Protein AF-A0A968JCL6-F1 (afdb_monomer_lite)

Foldseek 3Di:
DVFWDWPPVPDLPPTWIWGQDDPQPPPPVPDDPVVNVVRVDIDTDPPDPVSVVVSVVD

Sequence (58 aa):
MKRIKVTKGGDLVNGKLLVERINDNHRLIRKSRVRKLKARRKTTLGKSGISKRLKAVM

Structure (mmCIF, N/CA/C/O backbone):
data_AF-A0A968JCL6-F1
#
_entry.id   AF-A0A968JCL6-F1
#
loop_
_atom_site.group_PDB
_atom_site.id
_atom_site.type_symbol
_atom_site.label_atom_id
_atom_site.label_alt_id
_atom_site.label_comp_id
_atom_site.label_asym_id
_atom_site.label_entity_id
_atom_site.label_seq_id
_atom_site.pdbx_PDB_ins_code
_atom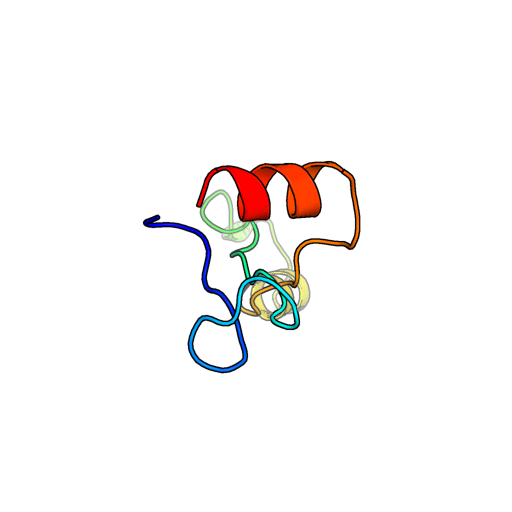_site.Cartn_x
_atom_site.Cartn_y
_atom_site.Cartn_z
_atom_site.occupancy
_atom_site.B_iso_or_equiv
_atom_site.auth_seq_id
_atom_site.auth_comp_id
_atom_site.auth_asym_id
_atom_site.auth_atom_id
_atom_site.pdbx_PDB_model_num
ATOM 1 N N . MET A 1 1 ? -11.715 -6.543 -0.562 1.00 66.12 1 MET A N 1
ATOM 2 C CA . MET A 1 1 ? -10.416 -5.896 -0.247 1.00 66.12 1 MET A CA 1
ATOM 3 C C . MET A 1 1 ? -9.203 -6.553 -0.940 1.00 66.12 1 MET A C 1
ATOM 5 O O . MET A 1 1 ? -8.223 -6.887 -0.291 1.00 66.12 1 MET A O 1
ATOM 9 N N . LYS A 1 2 ? -9.187 -6.737 -2.268 1.00 79.00 2 LYS A N 1
ATOM 10 C CA . LYS A 1 2 ? -8.118 -7.541 -2.913 1.00 79.00 2 LYS A CA 1
ATOM 11 C C . LYS A 1 2 ? -6.757 -6.827 -3.068 1.00 79.00 2 LYS A C 1
ATOM 13 O O . LYS A 1 2 ? -5.774 -7.478 -3.390 1.00 79.00 2 LYS A O 1
ATOM 18 N N . ARG A 1 3 ? -6.690 -5.501 -2.871 1.00 85.31 3 ARG A N 1
ATOM 19 C CA . ARG A 1 3 ? -5.514 -4.665 -3.218 1.00 85.31 3 ARG A CA 1
ATOM 20 C C . ARG A 1 3 ? -4.865 -3.911 -2.049 1.00 85.31 3 ARG A C 1
ATOM 22 O O . ARG A 1 3 ? -3.825 -3.288 -2.240 1.00 85.31 3 ARG A O 1
ATOM 29 N N . ILE A 1 4 ? -5.472 -3.931 -0.862 1.00 88.88 4 ILE A N 1
ATOM 30 C CA . ILE A 1 4 ? -5.021 -3.163 0.307 1.00 88.88 4 ILE A CA 1
ATOM 31 C C . ILE A 1 4 ? -4.809 -4.137 1.458 1.00 88.88 4 ILE A C 1
ATOM 33 O O . ILE A 1 4 ? -5.691 -4.940 1.747 1.00 88.88 4 ILE A O 1
ATOM 37 N N . LYS A 1 5 ? -3.651 -4.058 2.119 1.00 90.06 5 LYS A N 1
ATOM 38 C CA . LYS A 1 5 ? -3.361 -4.819 3.341 1.00 90.06 5 LYS A CA 1
ATOM 39 C C . LYS A 1 5 ? -3.228 -3.867 4.521 1.00 90.06 5 LYS A C 1
ATOM 41 O O . LYS A 1 5 ? -2.481 -2.900 4.439 1.00 90.06 5 LYS A O 1
ATOM 46 N N . VAL A 1 6 ? -3.895 -4.159 5.628 1.00 91.44 6 VAL A N 1
ATOM 47 C CA . VAL A 1 6 ? -3.748 -3.397 6.874 1.00 91.44 6 VAL A CA 1
ATOM 48 C C . VAL 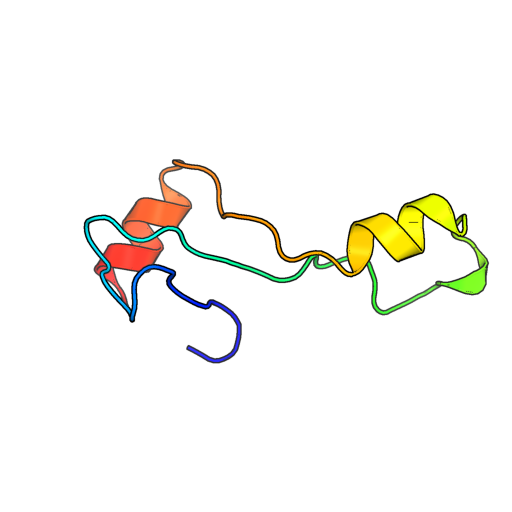A 1 6 ? -2.603 -4.006 7.690 1.00 91.44 6 VAL A C 1
ATOM 50 O O . VAL A 1 6 ? -2.466 -5.227 7.772 1.00 91.44 6 VAL A O 1
ATOM 53 N N . THR A 1 7 ? -1.722 -3.176 8.244 1.00 89.75 7 THR A N 1
ATOM 54 C CA . THR A 1 7 ? -0.668 -3.643 9.165 1.00 89.75 7 THR A CA 1
ATOM 55 C C . THR A 1 7 ? -1.236 -3.940 10.556 1.00 89.75 7 THR A C 1
ATOM 57 O O . THR A 1 7 ? -2.405 -3.682 10.805 1.00 89.75 7 THR A O 1
ATOM 60 N N . LYS A 1 8 ? -0.399 -4.410 11.495 1.00 89.69 8 LYS A N 1
ATOM 61 C CA . LYS A 1 8 ? -0.811 -4.684 12.888 1.00 89.69 8 LYS A CA 1
ATOM 62 C C . LYS A 1 8 ? -2.016 -5.638 12.978 1.00 89.69 8 LYS A C 1
ATOM 64 O O . LYS A 1 8 ? -2.972 -5.376 13.690 1.00 89.69 8 LYS A O 1
ATOM 69 N N . GLY A 1 9 ? -1.993 -6.710 12.187 1.00 85.88 9 GLY A N 1
ATOM 70 C CA . GLY A 1 9 ? -3.014 -7.760 12.260 1.00 85.88 9 GLY A CA 1
ATOM 71 C C . GLY A 1 9 ? -4.407 -7.384 11.749 1.00 85.88 9 GLY A C 1
ATOM 72 O O . GLY A 1 9 ? -5.314 -8.184 11.911 1.00 85.88 9 GLY A O 1
ATOM 73 N N . GLY A 1 10 ? -4.594 -6.219 11.117 1.00 85.06 10 GLY A N 1
ATO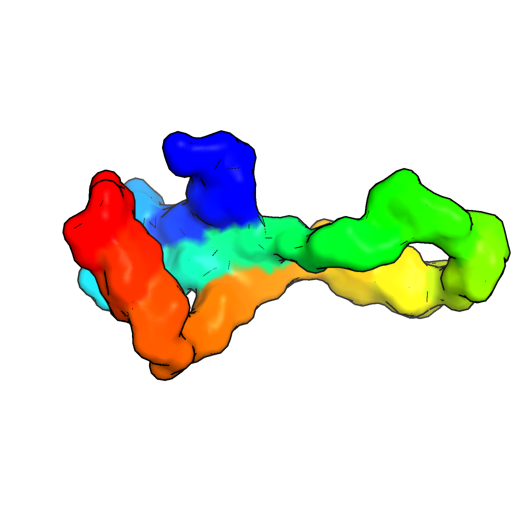M 74 C CA . GLY A 1 10 ? -5.916 -5.800 10.634 1.00 85.06 10 GLY A CA 1
ATOM 75 C C . GLY A 1 10 ? -6.496 -4.579 11.342 1.00 85.06 10 GLY A C 1
ATOM 76 O O . GLY A 1 10 ? -7.535 -4.097 10.913 1.00 85.06 10 GLY A O 1
ATOM 77 N N . ASP A 1 11 ? -5.827 -4.049 12.372 1.00 87.62 11 ASP A N 1
ATOM 78 C CA . ASP A 1 11 ? -6.307 -2.886 13.127 1.00 87.62 11 ASP A CA 1
ATOM 79 C C . ASP A 1 11 ? -6.499 -1.660 12.211 1.00 87.62 11 ASP A C 1
ATOM 81 O O . ASP A 1 11 ? -5.536 -1.046 11.744 1.00 87.62 11 ASP A O 1
ATOM 85 N N . LEU A 1 12 ? -7.753 -1.284 11.951 1.00 83.81 12 LEU A N 1
ATOM 86 C CA . LEU A 1 12 ? -8.098 -0.140 11.107 1.00 83.81 12 LEU A CA 1
ATOM 87 C C . LEU A 1 12 ? -7.854 1.201 11.801 1.00 83.81 12 LEU A C 1
ATOM 89 O O . LEU A 1 12 ? -7.630 2.198 11.115 1.00 83.81 12 LEU A O 1
ATOM 93 N N . VAL A 1 13 ? -7.815 1.254 13.131 1.00 83.62 13 VAL A N 1
ATOM 94 C CA . VAL A 1 13 ? -7.585 2.491 13.883 1.00 83.62 13 VAL A CA 1
ATOM 95 C C . VAL A 1 13 ? -6.099 2.835 13.825 1.00 83.62 13 VAL A C 1
ATOM 97 O O . VAL A 1 13 ? -5.712 3.843 13.220 1.00 83.62 13 VAL A O 1
ATOM 100 N N . ASN A 1 14 ? -5.237 1.941 14.319 1.00 84.06 14 ASN A N 1
ATOM 101 C CA . ASN A 1 14 ? -3.799 2.212 14.445 1.00 84.06 14 ASN A CA 1
ATOM 102 C C . ASN A 1 14 ? -2.940 1.608 13.326 1.00 84.06 14 ASN A C 1
ATOM 104 O O . ASN A 1 14 ? -1.745 1.918 13.221 1.00 84.06 14 ASN A O 1
ATOM 108 N N . GLY A 1 15 ? -3.500 0.733 12.492 1.00 88.50 15 GLY A N 1
ATOM 109 C CA . GLY A 1 15 ? -2.796 0.117 11.374 1.00 88.50 15 GLY A CA 1
ATOM 110 C C . GLY A 1 15 ? -2.652 1.058 10.181 1.00 88.50 15 GLY A C 1
ATOM 111 O O . GLY A 1 15 ? -3.485 1.925 9.902 1.00 88.50 15 GLY A O 1
ATOM 112 N N . LYS A 1 16 ? -1.547 0.898 9.455 1.00 90.31 16 LYS A N 1
ATOM 113 C CA . LYS A 1 16 ? -1.279 1.573 8.186 1.00 90.31 16 LYS A CA 1
ATOM 114 C C . LYS A 1 16 ? -1.848 0.729 7.048 1.00 90.31 16 LYS A C 1
ATOM 116 O O . LYS A 1 16 ? -1.811 -0.498 7.099 1.00 90.31 16 LYS A O 1
ATOM 121 N N . LEU A 1 17 ? -2.326 1.391 6.001 1.00 91.06 17 LEU A N 1
ATOM 122 C CA . LEU A 1 17 ? -2.762 0.731 4.774 1.00 91.06 17 LEU A CA 1
ATOM 123 C C . LEU A 1 17 ? -1.557 0.556 3.849 1.00 91.06 17 LEU A C 1
ATOM 125 O O . LEU A 1 17 ? -0.909 1.538 3.501 1.00 91.06 17 LEU A O 1
ATOM 129 N N . L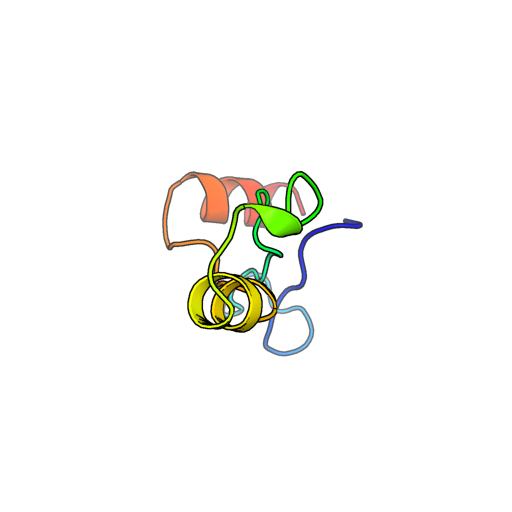EU A 1 18 ? -1.244 -0.672 3.456 1.00 91.25 18 LEU A N 1
ATOM 130 C CA . LEU A 1 18 ? -0.198 -1.012 2.497 1.00 91.25 18 LEU A CA 1
ATOM 131 C C . LEU A 1 18 ? -0.810 -1.311 1.134 1.00 91.25 18 LEU A C 1
ATOM 133 O O . LEU A 1 18 ? -1.740 -2.112 1.026 1.00 91.25 18 LEU A O 1
ATOM 137 N N . VAL A 1 19 ? -0.228 -0.714 0.098 1.00 90.94 19 VAL A N 1
ATOM 138 C CA . VAL A 1 19 ? -0.619 -0.897 -1.301 1.00 90.94 19 VAL A CA 1
ATOM 139 C C . VAL A 1 19 ? 0.592 -1.174 -2.181 1.00 90.94 19 VAL A C 1
ATOM 141 O O . VAL A 1 19 ? 1.723 -0.799 -1.859 1.00 90.94 19 VAL A O 1
ATOM 144 N N . GLU A 1 20 ? 0.351 -1.847 -3.298 1.00 88.94 20 GLU A N 1
ATOM 145 C CA . GLU A 1 20 ? 1.346 -2.040 -4.351 1.00 88.94 20 GLU A CA 1
ATOM 146 C C . GLU A 1 20 ? 1.471 -0.785 -5.219 1.00 88.94 20 GLU A C 1
ATOM 148 O O . GLU A 1 20 ? 0.529 0.001 -5.351 1.00 88.94 20 GLU A O 1
ATOM 153 N N . ARG A 1 21 ? 2.651 -0.573 -5.809 1.00 85.75 21 ARG A N 1
ATOM 154 C CA . ARG A 1 21 ? 2.878 0.565 -6.702 1.00 85.75 21 ARG A CA 1
ATOM 155 C C . ARG A 1 21 ? 2.281 0.274 -8.079 1.00 85.75 21 ARG A C 1
ATOM 157 O O . ARG A 1 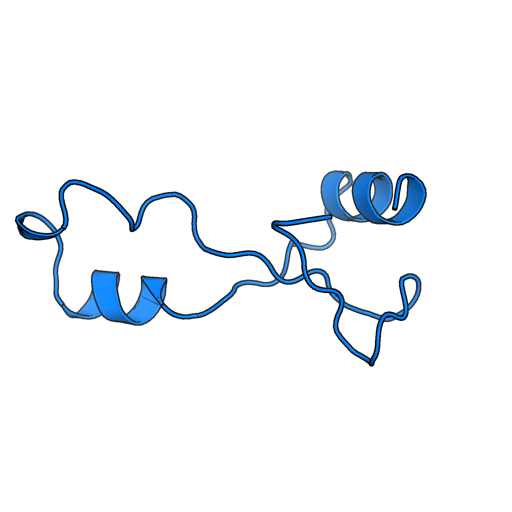21 ? 2.532 -0.768 -8.670 1.00 85.75 21 ARG A O 1
ATOM 164 N N . ILE A 1 22 ? 1.500 1.223 -8.592 1.00 77.62 22 ILE A N 1
ATOM 165 C CA . ILE A 1 22 ? 0.583 1.012 -9.726 1.00 77.62 22 ILE A CA 1
ATOM 166 C C . ILE A 1 22 ? 1.312 0.896 -11.076 1.00 77.62 22 ILE A C 1
ATOM 168 O O . ILE A 1 22 ? 0.880 0.163 -11.960 1.00 77.62 22 ILE A O 1
ATOM 172 N N . ASN A 1 23 ? 2.440 1.585 -11.253 1.00 69.00 23 ASN A N 1
ATOM 173 C CA . ASN A 1 23 ? 3.031 1.766 -12.580 1.00 69.00 23 ASN A CA 1
ATOM 174 C C . ASN A 1 23 ? 4.028 0.687 -12.999 1.00 69.00 23 ASN A C 1
ATOM 176 O O . ASN A 1 23 ? 4.681 0.874 -14.018 1.00 69.00 23 ASN A O 1
ATOM 180 N N . ASP A 1 24 ? 4.178 -0.423 -12.277 1.00 69.06 24 ASP A N 1
ATOM 181 C CA . ASP A 1 24 ? 5.329 -1.325 -12.424 1.00 69.06 24 ASP A CA 1
ATOM 182 C C . ASP A 1 24 ? 5.036 -2.694 -13.049 1.00 69.06 24 ASP A C 1
ATOM 184 O O . ASP A 1 24 ? 5.867 -3.594 -12.966 1.00 69.06 24 ASP A O 1
ATOM 188 N N . ASN A 1 25 ? 3.923 -2.803 -13.782 1.00 78.25 25 ASN A N 1
ATOM 189 C CA . ASN A 1 25 ? 3.512 -4.044 -14.453 1.00 78.25 25 ASN A CA 1
ATOM 190 C C . ASN A 1 25 ? 3.698 -4.027 -15.984 1.00 78.25 25 ASN A C 1
ATOM 192 O O . ASN A 1 25 ? 3.641 -5.075 -16.615 1.00 78.25 25 ASN A O 1
ATOM 196 N N . HIS A 1 26 ? 3.946 -2.863 -16.601 1.00 86.31 26 HIS A N 1
ATOM 197 C CA . HIS A 1 26 ? 4.065 -2.722 -18.061 1.00 86.31 26 HIS A CA 1
ATOM 198 C C . HIS A 1 26 ? 5.270 -1.849 -18.469 1.00 86.31 26 HIS A C 1
ATOM 200 O O . HIS A 1 26 ? 5.766 -1.039 -17.677 1.00 86.31 26 HIS A O 1
ATOM 206 N N . ARG A 1 27 ? 5.765 -2.025 -19.708 1.00 86.81 27 ARG A N 1
ATOM 207 C CA . ARG A 1 27 ? 6.934 -1.314 -20.286 1.00 86.81 27 ARG A CA 1
ATOM 208 C C . ARG A 1 27 ? 8.203 -1.376 -19.411 1.00 86.81 27 ARG A C 1
ATOM 210 O O . ARG A 1 27 ? 8.933 -0.395 -19.278 1.00 86.81 27 ARG A O 1
ATOM 217 N N . LEU A 1 28 ? 8.489 -2.537 -18.815 1.00 86.50 28 LEU A N 1
ATOM 218 C CA . LEU A 1 28 ? 9.597 -2.718 -17.859 1.00 86.50 28 LEU A CA 1
ATOM 219 C C . LEU A 1 28 ? 10.995 -2.661 -18.482 1.00 86.50 28 LEU A C 1
ATOM 221 O O . LEU A 1 28 ? 11.958 -2.339 -17.782 1.00 86.50 28 LEU A O 1
ATOM 225 N N . ILE A 1 29 ? 11.107 -2.949 -19.781 1.00 89.25 29 ILE A N 1
ATOM 226 C CA . ILE A 1 29 ? 12.366 -2.870 -20.536 1.00 89.25 29 ILE A CA 1
ATOM 227 C C . ILE A 1 29 ? 12.902 -1.432 -20.533 1.00 89.25 29 ILE A C 1
ATOM 229 O O . ILE A 1 29 ? 14.090 -1.217 -20.333 1.00 89.25 29 ILE A O 1
ATOM 233 N N . ARG A 1 30 ? 12.014 -0.432 -20.622 1.00 91.38 30 ARG A N 1
ATOM 234 C CA . ARG A 1 30 ? 12.373 0.998 -20.653 1.00 91.38 30 ARG A CA 1
ATOM 235 C C . ARG A 1 30 ? 12.731 1.588 -19.282 1.00 91.38 30 ARG A C 1
ATOM 237 O O . ARG A 1 30 ? 12.957 2.789 -19.171 1.00 91.38 30 ARG A O 1
ATOM 244 N N . LYS A 1 31 ? 12.729 0.791 -18.209 1.00 89.44 31 LYS A N 1
ATOM 245 C CA . LYS A 1 31 ? 12.975 1.266 -16.839 1.00 89.44 31 LYS A CA 1
ATOM 246 C C . LYS A 1 31 ? 14.299 0.755 -16.293 1.00 89.44 31 LYS A C 1
ATOM 248 O O . LYS A 1 31 ? 14.618 -0.429 -16.410 1.00 89.44 31 LYS A O 1
ATOM 253 N N . SER A 1 32 ? 15.000 1.626 -15.567 1.00 93.50 32 SER A N 1
ATOM 254 C CA . SER A 1 32 ? 16.230 1.263 -14.865 1.00 93.50 32 SER A CA 1
ATOM 255 C C . SER A 1 32 ? 16.004 0.156 -13.827 1.00 93.50 32 SER A C 1
ATOM 257 O O . SER A 1 32 ? 14.928 0.028 -13.227 1.00 93.50 32 SER A O 1
ATOM 259 N N . ARG A 1 33 ? 17.050 -0.641 -13.573 1.00 92.06 33 ARG A N 1
ATOM 260 C CA . ARG A 1 33 ? 17.039 -1.706 -12.555 1.00 92.06 33 ARG A CA 1
ATOM 261 C C . ARG A 1 33 ? 16.657 -1.165 -11.175 1.00 92.06 33 ARG A C 1
ATOM 263 O O . ARG A 1 33 ? 15.808 -1.750 -10.509 1.00 92.06 33 ARG A O 1
ATOM 270 N N . VAL A 1 34 ? 17.208 -0.015 -10.784 1.00 92.94 34 VAL A N 1
ATOM 271 C CA . VAL A 1 34 ? 16.918 0.637 -9.496 1.00 92.94 34 VAL A CA 1
ATOM 272 C C . VAL A 1 34 ? 15.436 0.995 -9.369 1.00 92.94 34 VAL A C 1
ATOM 274 O O . VAL A 1 34 ? 14.828 0.731 -8.331 1.00 92.94 34 VAL A O 1
ATOM 277 N N . ARG A 1 35 ? 14.821 1.542 -10.428 1.00 90.31 35 ARG A N 1
ATOM 278 C CA . ARG A 1 35 ? 13.387 1.872 -10.431 1.00 90.31 35 ARG A CA 1
ATOM 279 C C . ARG A 1 35 ? 12.532 0.616 -10.253 1.00 90.31 35 ARG A C 1
ATOM 281 O O . ARG A 1 35 ? 11.638 0.615 -9.412 1.00 90.31 35 ARG A O 1
ATOM 288 N N . LYS A 1 36 ? 12.864 -0.464 -10.968 1.00 89.38 36 LYS A N 1
ATOM 289 C CA . LYS A 1 36 ? 12.189 -1.769 -10.843 1.00 89.38 36 LYS A CA 1
ATOM 290 C C . LYS A 1 36 ? 12.350 -2.396 -9.455 1.00 89.38 36 LYS A C 1
ATOM 292 O O . LYS A 1 36 ? 11.426 -3.022 -8.958 1.00 89.38 36 LYS A O 1
ATOM 297 N N . LEU A 1 37 ? 13.494 -2.224 -8.797 1.00 90.19 37 LEU A N 1
ATOM 298 C CA . LEU A 1 37 ? 13.691 -2.735 -7.436 1.00 90.19 37 LEU A CA 1
ATOM 299 C C . LEU A 1 37 ? 12.894 -1.936 -6.400 1.00 90.19 37 LEU A C 1
ATOM 301 O O . LEU A 1 37 ? 12.245 -2.525 -5.537 1.00 90.19 37 LEU A O 1
ATOM 305 N N . LYS A 1 38 ? 12.877 -0.602 -6.513 1.00 89.44 38 LYS A N 1
ATOM 306 C CA . LYS A 1 38 ? 12.060 0.264 -5.645 1.00 89.44 38 LYS A CA 1
ATOM 307 C C . LYS A 1 38 ? 10.562 -0.019 -5.800 1.00 89.44 38 LYS A C 1
ATOM 309 O O . LYS A 1 38 ? 9.828 0.079 -4.821 1.00 89.44 38 LYS A O 1
ATOM 314 N N . ALA A 1 39 ? 10.133 -0.390 -7.004 1.00 88.25 39 ALA A N 1
ATOM 315 C CA . ALA A 1 39 ? 8.760 -0.761 -7.325 1.00 88.25 39 ALA A CA 1
ATOM 316 C C . ALA A 1 39 ? 8.220 -1.971 -6.553 1.00 88.25 39 ALA A C 1
ATOM 318 O O . ALA A 1 39 ? 7.063 -1.973 -6.145 1.00 88.25 39 ALA A O 1
ATOM 319 N N . ARG A 1 40 ? 9.067 -2.985 -6.321 1.00 87.56 40 ARG A N 1
ATOM 320 C CA . ARG A 1 40 ? 8.681 -4.240 -5.650 1.00 87.56 40 ARG A CA 1
ATOM 321 C C . ARG A 1 40 ? 8.266 -4.047 -4.190 1.00 87.56 40 ARG A C 1
ATOM 323 O O . ARG A 1 40 ? 7.629 -4.919 -3.609 1.00 87.56 40 ARG A O 1
ATOM 330 N N . ARG A 1 41 ? 8.651 -2.930 -3.568 1.00 90.00 41 ARG A N 1
ATOM 331 C CA . ARG A 1 41 ? 8.317 -2.638 -2.172 1.00 90.00 41 ARG A CA 1
ATOM 332 C C . ARG A 1 41 ? 6.916 -2.036 -2.086 1.00 90.00 41 ARG A C 1
ATOM 334 O O . ARG A 1 41 ? 6.641 -1.010 -2.712 1.00 90.00 41 ARG A O 1
ATOM 341 N N . LYS A 1 42 ? 6.060 -2.632 -1.249 1.00 89.88 42 LYS A N 1
ATOM 342 C CA . LYS A 1 42 ? 4.764 -2.045 -0.878 1.00 89.88 42 LYS A CA 1
ATOM 343 C C . LYS A 1 42 ? 4.972 -0.677 -0.238 1.00 89.88 42 LYS A C 1
ATOM 345 O O . LYS A 1 42 ? 5.965 -0.438 0.449 1.00 89.88 42 LYS A O 1
ATOM 350 N N . THR A 1 43 ? 4.020 0.213 -0.456 1.00 90.44 43 THR A N 1
ATOM 351 C CA . THR A 1 43 ? 4.032 1.565 0.101 1.00 90.44 43 THR A CA 1
ATOM 352 C C . THR A 1 43 ? 2.856 1.763 1.025 1.00 90.44 43 THR A C 1
ATOM 354 O O . THR A 1 43 ? 1.762 1.264 0.769 1.00 90.44 43 THR A O 1
ATOM 357 N N . THR A 1 44 ? 3.073 2.517 2.096 1.00 90.88 44 THR A N 1
ATOM 358 C CA . THR A 1 44 ? 1.984 2.957 2.959 1.00 90.88 44 THR A CA 1
ATOM 359 C C . THR A 1 44 ? 1.178 4.031 2.249 1.00 90.88 44 THR A C 1
ATOM 361 O O . THR A 1 44 ? 1.757 4.997 1.746 1.00 90.88 44 THR A O 1
ATOM 364 N N . LEU A 1 45 ? -0.145 3.899 2.250 1.00 88.12 45 LEU A N 1
ATOM 365 C CA . LEU A 1 45 ? -1.026 5.002 1.904 1.00 88.12 45 LEU A CA 1
ATOM 366 C C . LEU A 1 45 ? -0.754 6.144 2.891 1.00 88.12 45 LEU A C 1
ATOM 368 O O . LEU A 1 45 ? -0.714 5.923 4.105 1.00 88.12 45 LEU A O 1
ATOM 372 N N . GLY A 1 46 ? -0.515 7.348 2.371 1.00 84.38 46 GLY A N 1
ATOM 373 C CA . GLY A 1 46 ? -0.289 8.526 3.205 1.00 84.38 46 GLY A CA 1
ATOM 374 C C . GLY A 1 46 ? -1.486 8.800 4.118 1.00 84.38 46 GLY A C 1
ATOM 375 O O . GLY A 1 46 ? -2.594 8.346 3.832 1.00 84.38 46 GLY A O 1
ATOM 376 N N . LYS A 1 47 ? -1.284 9.574 5.194 1.00 77.88 47 LYS A N 1
ATOM 377 C CA . LYS A 1 47 ? -2.346 10.011 6.126 1.00 77.88 47 LYS A CA 1
ATOM 378 C C . LYS A 1 47 ? -3.292 11.052 5.490 1.00 77.88 47 LYS A C 1
ATOM 380 O O . LYS A 1 47 ? -3.609 12.070 6.092 1.00 77.88 47 LYS A O 1
ATOM 385 N N . SER A 1 48 ? -3.701 10.832 4.245 1.00 79.94 48 SER A N 1
ATOM 386 C CA . SER A 1 48 ? -4.604 11.697 3.491 1.00 79.94 48 SER A CA 1
ATOM 387 C C . SER A 1 48 ? -6.065 11.330 3.754 1.00 79.94 48 SER A C 1
ATOM 389 O O . SER A 1 48 ? -6.364 10.260 4.298 1.00 79.94 48 SER A O 1
ATOM 391 N N . GLY A 1 49 ? -6.992 12.185 3.312 1.00 81.50 49 GLY A N 1
ATOM 392 C CA . GLY A 1 49 ? -8.431 11.911 3.383 1.00 81.50 49 GLY A CA 1
ATOM 393 C C . GLY A 1 49 ? -8.826 10.579 2.734 1.00 81.50 49 GLY A C 1
ATOM 394 O O . GLY A 1 49 ? -9.722 9.906 3.228 1.00 81.50 49 GLY A O 1
ATOM 395 N N . ILE A 1 50 ? -8.095 10.128 1.707 1.00 85.25 50 ILE A N 1
ATOM 396 C CA . ILE A 1 50 ? -8.314 8.824 1.063 1.00 85.25 50 ILE A CA 1
ATOM 397 C C . ILE A 1 50 ? -8.080 7.676 2.052 1.00 85.25 50 ILE A C 1
ATOM 399 O O . ILE A 1 50 ? -8.890 6.760 2.117 1.00 85.25 50 ILE A O 1
ATOM 403 N N . SER A 1 51 ? -7.019 7.733 2.866 1.00 87.12 51 SER A N 1
ATOM 404 C CA . SER A 1 51 ? -6.755 6.689 3.868 1.00 87.12 51 SER A CA 1
ATOM 405 C C . SER A 1 51 ? -7.853 6.604 4.928 1.00 87.12 51 SER A C 1
ATOM 407 O O . SER A 1 51 ? -8.243 5.503 5.307 1.00 87.12 51 SER A O 1
ATOM 409 N N . LYS A 1 52 ? -8.385 7.756 5.359 1.00 85.75 52 LYS A N 1
ATOM 410 C CA . LYS A 1 52 ? -9.496 7.835 6.316 1.00 85.75 52 LYS A CA 1
ATOM 411 C C . LYS A 1 52 ? -10.783 7.277 5.712 1.00 85.75 52 LYS A C 1
ATOM 413 O O . LYS A 1 52 ? -11.421 6.437 6.329 1.00 85.75 52 LYS A O 1
ATOM 418 N N . ARG A 1 53 ? -11.118 7.688 4.484 1.00 87.88 53 ARG A N 1
ATOM 419 C CA . ARG A 1 53 ? -12.304 7.199 3.764 1.00 87.88 53 ARG A CA 1
ATOM 420 C C . ARG A 1 53 ? -12.241 5.693 3.535 1.00 87.88 53 ARG A C 1
ATOM 422 O O . ARG A 1 53 ? -13.220 5.007 3.774 1.00 87.88 53 ARG A O 1
ATOM 429 N N . LEU A 1 54 ? -11.082 5.173 3.132 1.00 87.19 54 LEU A N 1
ATOM 430 C CA . LEU A 1 54 ? -10.893 3.735 2.945 1.00 87.19 54 LEU A CA 1
ATOM 431 C C . LEU A 1 54 ? -11.044 2.963 4.256 1.00 87.19 54 LEU A C 1
ATOM 433 O O . LEU A 1 54 ? -11.729 1.954 4.257 1.00 87.19 54 LEU A O 1
ATOM 437 N N . LYS A 1 55 ? -10.470 3.447 5.364 1.00 85.25 55 LYS A N 1
ATOM 438 C CA . LYS A 1 55 ? -10.650 2.831 6.689 1.00 85.25 55 LYS A CA 1
ATOM 439 C C . LYS A 1 55 ? -12.100 2.841 7.181 1.00 85.25 55 LYS A C 1
ATOM 441 O O . LYS A 1 55 ? -12.444 1.972 7.959 1.00 85.25 55 LYS A O 1
ATOM 446 N N . ALA A 1 56 ? -12.906 3.819 6.770 1.00 85.12 56 ALA A N 1
ATOM 447 C CA . ALA A 1 56 ? -14.309 3.928 7.173 1.00 85.12 56 ALA A CA 1
ATOM 448 C C . ALA A 1 56 ? -15.258 3.045 6.342 1.00 85.12 56 ALA A C 1
ATOM 4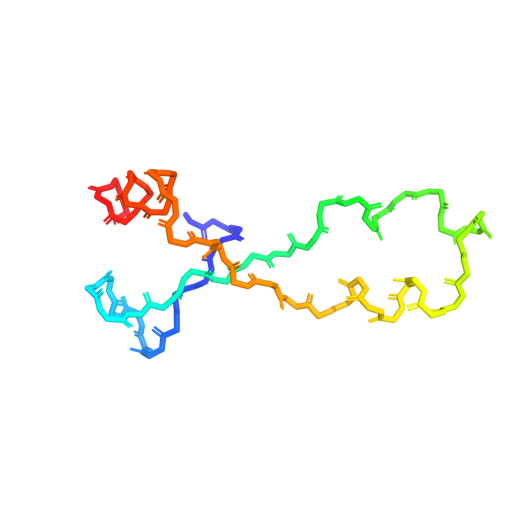50 O O . ALA A 1 56 ? -16.342 2.716 6.803 1.00 85.12 56 ALA A O 1
ATOM 451 N N . VAL A 1 57 ? -14.875 2.713 5.105 1.00 84.06 57 VAL A N 1
ATOM 452 C CA . VAL A 1 57 ? -15.658 1.856 4.191 1.00 84.06 57 VAL A CA 1
ATOM 453 C C . VAL A 1 57 ? -15.282 0.375 4.328 1.00 84.06 57 VAL A C 1
ATOM 455 O O . VAL A 1 57 ? -16.060 -0.495 3.947 1.00 84.06 57 VAL A O 1
ATOM 458 N N . MET A 1 58 ? -14.062 0.103 4.794 1.00 75.50 58 MET A N 1
ATOM 459 C CA . MET A 1 58 ? -13.507 -1.235 5.010 1.00 75.50 58 MET A CA 1
ATOM 460 C C . MET A 1 58 ? -14.018 -1.864 6.298 1.00 75.50 58 MET A C 1
ATOM 462 O O . MET A 1 58 ? -14.254 -3.090 6.241 1.00 75.50 58 MET A O 1
#

pLDDT: mean 86.04, std 5.8, range [66.12, 93.5]

Radius of gyration: 13.71 Å; chains: 1; bounding box: 33×20×35 Å

Secondary structure (DSSP, 8-state):
--SEEESGGG-TTTPPEEE--TT-SS-GGGS-HHHHHHHTS-EEPPSSHHHHHHHHH-